Protein AF-A0A7C1ZL02-F1 (afdb_monomer_lite)

Sequence (136 aa):
VTLSSCQTGLGEFIKGEGIEGINRAFFYAGASSVLMSLWAVNDQASYQLMERFYFHLRSSDSIMGALRKAKLELIDSNTLSHPYYWAGFIVSGKADEIIFPHSINKWLFFGISFLFVAGIISAAMKNRRKKLKISF

Structure (mmCIF, N/CA/C/O backbone):
data_AF-A0A7C1ZL02-F1
#
_entry.id   AF-A0A7C1ZL02-F1
#
loop_
_atom_site.group_PDB
_atom_site.id
_atom_site.type_symbol
_atom_site.label_atom_id
_atom_site.label_alt_id
_atom_site.label_comp_id
_atom_site.label_asym_id
_atom_site.label_entity_id
_atom_site.label_seq_id
_atom_site.pdbx_PDB_ins_code
_atom_site.Cartn_x
_atom_site.Cartn_y
_atom_site.Cartn_z
_atom_site.occupancy
_atom_site.B_iso_or_equiv
_atom_site.auth_seq_id
_atom_site.auth_comp_id
_atom_site.auth_asym_id
_atom_site.auth_atom_id
_atom_site.pdbx_PDB_model_num
ATOM 1 N N . VAL A 1 1 ? -4.508 -9.526 -1.667 1.00 76.31 1 VAL A N 1
ATOM 2 C CA . VAL A 1 1 ? -3.358 -10.362 -2.104 1.00 76.31 1 VAL A CA 1
ATOM 3 C C . VAL A 1 1 ? -2.227 -9.444 -2.547 1.00 76.31 1 VAL A C 1
ATOM 5 O O . VAL A 1 1 ? -2.524 -8.414 -3.144 1.00 76.31 1 VAL A O 1
ATOM 8 N N . THR A 1 2 ? -0.969 -9.789 -2.260 1.00 67.88 2 THR A N 1
ATOM 9 C CA . THR A 1 2 ? 0.211 -9.024 -2.702 1.00 67.88 2 THR A CA 1
ATOM 10 C C . THR A 1 2 ? 1.061 -9.891 -3.618 1.00 67.88 2 THR A C 1
ATOM 12 O O . THR A 1 2 ? 1.443 -10.992 -3.228 1.00 67.88 2 THR A O 1
ATOM 15 N N . LEU A 1 3 ? 1.350 -9.402 -4.821 1.00 66.62 3 LEU A N 1
ATOM 16 C CA . LEU A 1 3 ? 2.211 -10.064 -5.795 1.00 66.62 3 LEU A CA 1
ATOM 17 C C . LEU A 1 3 ? 3.561 -9.351 -5.817 1.00 66.62 3 LEU A C 1
ATOM 19 O O . LEU A 1 3 ? 3.679 -8.238 -6.321 1.00 66.62 3 LEU A O 1
ATOM 23 N N . SER A 1 4 ? 4.573 -9.982 -5.226 1.00 55.50 4 SER A N 1
ATOM 24 C CA . SER A 1 4 ? 5.933 -9.440 -5.100 1.00 55.50 4 SER A CA 1
ATOM 25 C C . SER A 1 4 ? 6.906 -9.983 -6.153 1.00 55.50 4 SER A C 1
ATOM 27 O O . SER A 1 4 ? 8.114 -9.907 -5.959 1.00 55.50 4 SER A O 1
ATOM 29 N N . SER A 1 5 ? 6.405 -10.564 -7.246 1.00 51.09 5 SER A N 1
ATOM 30 C CA . SER A 1 5 ? 7.244 -11.060 -8.342 1.00 51.09 5 SER A CA 1
ATOM 31 C C . SER A 1 5 ? 7.361 -10.007 -9.448 1.00 51.09 5 SER A C 1
ATOM 33 O O . SER A 1 5 ? 6.398 -9.289 -9.748 1.00 51.09 5 SER A O 1
ATOM 35 N N . CYS A 1 6 ? 8.560 -9.895 -10.021 1.00 49.47 6 CYS A N 1
ATOM 36 C CA . CYS A 1 6 ? 8.865 -9.038 -11.160 1.00 49.47 6 CYS A CA 1
ATOM 37 C C . CYS A 1 6 ? 7.843 -9.267 -12.284 1.00 49.47 6 CYS A C 1
ATOM 39 O O . CYS A 1 6 ? 7.559 -10.406 -12.638 1.00 49.47 6 CYS A O 1
ATOM 41 N N . GLN A 1 7 ? 7.305 -8.182 -12.851 1.00 52.47 7 GLN A N 1
ATOM 42 C CA . GLN A 1 7 ? 6.407 -8.207 -14.018 1.00 52.47 7 GLN A CA 1
ATOM 43 C C . GLN A 1 7 ? 4.999 -8.797 -13.792 1.00 52.47 7 GLN A C 1
ATOM 45 O O . GLN A 1 7 ? 4.302 -9.096 -14.755 1.00 52.47 7 GLN A O 1
ATOM 50 N N . THR A 1 8 ? 4.510 -8.907 -12.554 1.00 52.91 8 THR A N 1
ATOM 51 C CA . THR A 1 8 ? 3.158 -9.457 -12.289 1.00 52.91 8 THR A CA 1
ATOM 52 C C . THR A 1 8 ? 1.987 -8.551 -12.696 1.00 52.91 8 THR A C 1
ATOM 54 O O . THR A 1 8 ? 0.853 -9.025 -12.756 1.00 52.91 8 THR A O 1
ATOM 57 N N . GLY A 1 9 ? 2.238 -7.270 -12.989 1.00 50.44 9 GLY A N 1
ATOM 58 C CA . GLY A 1 9 ? 1.270 -6.332 -13.570 1.00 50.44 9 GLY A CA 1
ATOM 59 C C . GLY A 1 9 ? 1.371 -6.159 -15.092 1.00 50.44 9 GLY A C 1
ATOM 60 O O . GLY A 1 9 ? 0.548 -5.448 -15.665 1.00 50.44 9 GLY A O 1
ATOM 61 N N . LEU A 1 10 ? 2.351 -6.791 -15.753 1.00 48.88 10 LEU A N 1
ATOM 62 C CA . LEU A 1 10 ? 2.471 -6.811 -17.215 1.00 48.88 10 LEU A CA 1
ATOM 63 C C . LEU A 1 10 ? 1.630 -7.966 -17.762 1.00 48.88 10 LEU A C 1
ATOM 65 O O . LEU A 1 10 ? 2.139 -9.043 -18.050 1.00 48.88 10 LEU A O 1
ATOM 69 N N . GLY A 1 11 ? 0.320 -7.752 -17.840 1.00 52.12 11 GLY A N 1
ATOM 70 C CA . GLY A 1 11 ? -0.538 -8.563 -18.701 1.00 52.12 11 GLY A CA 1
ATOM 71 C C . GLY A 1 11 ? -0.494 -8.056 -20.142 1.00 52.12 11 GLY A C 1
ATOM 72 O O . GLY A 1 11 ? -0.159 -6.890 -20.375 1.00 52.12 11 GLY A O 1
ATOM 73 N N . GLU A 1 12 ? -0.857 -8.895 -21.111 1.00 47.91 12 GLU A N 1
ATOM 74 C CA . GLU A 1 12 ? -1.100 -8.402 -22.469 1.00 47.91 12 GLU A CA 1
ATOM 75 C C . GLU A 1 12 ? -2.364 -7.536 -22.471 1.00 47.91 12 GLU A C 1
ATOM 77 O O . GLU A 1 12 ? -3.390 -7.881 -21.880 1.00 47.91 12 GLU A O 1
ATOM 82 N N . PHE A 1 13 ? -2.291 -6.364 -23.102 1.00 48.31 13 PHE A N 1
ATOM 83 C CA . PHE A 1 13 ? -3.468 -5.524 -23.280 1.00 48.31 13 PHE A CA 1
ATOM 84 C C . PHE A 1 13 ? -4.317 -6.099 -24.414 1.00 48.31 13 PHE A C 1
ATOM 86 O O . PHE A 1 13 ? -4.026 -5.879 -25.592 1.00 48.31 13 PHE A O 1
ATOM 93 N N . ILE A 1 14 ? -5.389 -6.804 -24.061 1.00 54.00 14 ILE A N 1
ATOM 94 C CA . ILE A 1 14 ? -6.366 -7.291 -25.029 1.00 54.00 14 ILE A CA 1
ATOM 95 C C . ILE A 1 14 ? -7.418 -6.209 -25.233 1.00 54.00 14 ILE A C 1
ATOM 97 O O . ILE A 1 14 ? -8.167 -5.821 -24.329 1.00 54.00 14 ILE A O 1
ATOM 101 N N . LYS A 1 15 ? -7.478 -5.698 -26.464 1.00 40.97 15 LYS A N 1
ATOM 102 C CA . LYS A 1 15 ? -8.433 -4.663 -26.857 1.00 40.97 15 LYS A CA 1
ATOM 103 C C . LYS A 1 15 ? -9.863 -5.184 -26.667 1.00 40.97 15 LYS A C 1
ATOM 105 O O . LYS A 1 15 ? -10.294 -6.076 -27.384 1.00 40.97 15 LYS A O 1
ATOM 110 N N . G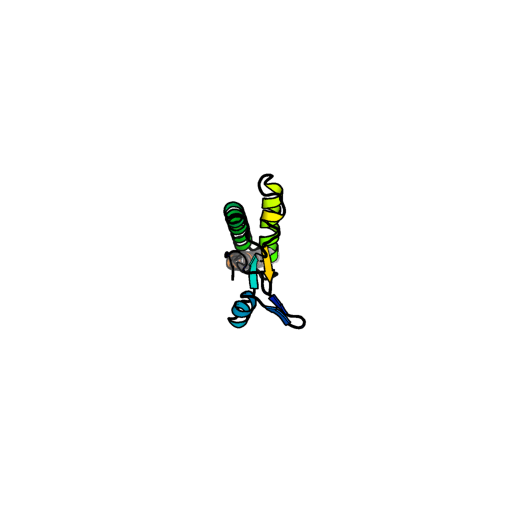LY A 1 16 ? -10.593 -4.592 -25.724 1.00 53.47 16 GLY A N 1
ATOM 111 C CA . GLY A 1 16 ? -11.963 -4.989 -25.372 1.00 53.47 16 GLY A CA 1
ATOM 112 C C . GLY A 1 16 ? -12.083 -5.800 -24.077 1.00 53.47 16 GLY A C 1
ATOM 113 O O . GLY A 1 16 ? -13.172 -5.841 -23.518 1.00 53.47 16 GLY A O 1
ATOM 114 N N . GLU A 1 17 ? -10.983 -6.353 -23.553 1.00 51.41 17 GLU A N 1
ATOM 115 C CA . GLU A 1 17 ? -10.965 -7.128 -22.298 1.00 51.41 17 GLU A CA 1
ATOM 116 C C . GLU A 1 17 ? -10.122 -6.492 -21.181 1.00 51.41 17 GLU A C 1
ATOM 118 O O . GLU A 1 17 ? -10.353 -6.758 -20.001 1.00 51.41 17 GLU A O 1
ATOM 123 N N . GLY A 1 18 ? -9.186 -5.605 -21.529 1.00 56.47 18 GLY A N 1
ATOM 124 C CA . GLY A 1 18 ? -8.284 -4.957 -20.578 1.00 56.47 18 GLY A CA 1
ATOM 125 C C . GLY A 1 18 ? -6.954 -5.698 -20.442 1.00 56.47 18 GLY A C 1
ATOM 126 O O . GLY A 1 18 ? -6.513 -6.377 -21.363 1.00 56.47 18 GLY A O 1
ATOM 127 N N . ILE A 1 19 ? -6.274 -5.510 -19.310 1.00 58.47 19 ILE A N 1
ATOM 128 C CA . ILE A 1 19 ? -4.981 -6.151 -19.037 1.00 58.47 19 ILE A CA 1
ATOM 129 C C . ILE A 1 19 ? -5.246 -7.606 -18.636 1.00 58.47 19 ILE A C 1
ATOM 131 O O . ILE A 1 19 ? -5.768 -7.864 -17.547 1.00 58.47 19 ILE A O 1
ATOM 135 N N . GLU A 1 20 ? -4.886 -8.548 -19.504 1.00 55.75 20 GLU A N 1
ATOM 136 C CA . GLU A 1 20 ? -4.957 -9.977 -19.226 1.00 55.75 20 GLU A CA 1
ATOM 137 C C . GLU A 1 20 ? -3.678 -10.409 -18.501 1.00 55.75 20 GLU A C 1
ATOM 139 O O . GLU A 1 20 ? -2.636 -10.660 -19.100 1.00 55.75 20 GLU A O 1
ATOM 144 N N . GLY A 1 21 ? -3.735 -10.403 -17.170 1.00 64.25 21 GLY A N 1
ATOM 145 C CA . GLY A 1 21 ? -2.615 -10.765 -16.308 1.00 64.25 21 GLY A CA 1
ATOM 146 C C . GLY A 1 21 ? -3.026 -11.706 -15.180 1.00 64.25 21 GLY A C 1
ATOM 147 O O . GLY A 1 21 ? -4.206 -11.995 -14.953 1.00 64.25 21 GLY A O 1
ATOM 148 N N . ILE A 1 22 ? -2.032 -12.161 -14.415 1.00 65.31 22 ILE A N 1
ATOM 149 C CA . ILE A 1 22 ? -2.229 -13.062 -13.269 1.00 65.31 22 ILE A CA 1
ATOM 150 C C . ILE A 1 22 ? -3.189 -12.476 -12.216 1.00 65.31 22 ILE A C 1
ATOM 152 O O . ILE A 1 22 ? -3.856 -13.212 -11.491 1.00 65.31 22 ILE A O 1
ATOM 156 N N . ASN A 1 23 ? -3.325 -11.147 -12.166 1.00 71.00 23 ASN A N 1
ATOM 157 C CA . ASN A 1 23 ? -4.296 -10.433 -11.341 1.00 71.00 23 ASN A CA 1
ATOM 158 C C . ASN A 1 23 ? -5.738 -10.927 -11.559 1.00 71.00 23 ASN A C 1
ATOM 160 O O . ASN A 1 23 ? -6.478 -11.055 -10.583 1.00 71.00 23 ASN A O 1
ATOM 164 N N . ARG A 1 24 ? -6.130 -11.274 -12.795 1.00 74.31 24 ARG A N 1
ATOM 165 C CA . ARG A 1 24 ? -7.477 -11.784 -13.106 1.00 74.31 24 ARG A CA 1
ATOM 166 C C . ARG A 1 24 ? -7.740 -13.134 -12.433 1.00 74.31 24 ARG A C 1
ATOM 168 O O . ARG A 1 24 ? -8.823 -13.329 -11.891 1.00 74.31 24 ARG A O 1
ATOM 175 N N . ALA A 1 25 ? -6.744 -14.023 -12.379 1.00 79.56 25 ALA A N 1
ATOM 176 C CA . ALA A 1 25 ? -6.856 -15.310 -11.686 1.00 79.56 25 ALA A CA 1
ATOM 177 C C . ALA A 1 25 ? -7.102 -15.134 -10.177 1.00 79.56 25 ALA A C 1
ATOM 179 O O . ALA A 1 25 ? -7.926 -15.839 -9.600 1.00 79.56 25 ALA A O 1
ATOM 180 N N . PHE A 1 26 ? -6.460 -14.148 -9.542 1.00 82.44 26 PHE A N 1
ATOM 181 C CA . PHE A 1 26 ? -6.707 -13.844 -8.129 1.00 82.44 26 PHE A CA 1
ATOM 182 C C . PHE A 1 26 ? -8.099 -13.260 -7.886 1.00 82.44 26 PHE A C 1
ATOM 184 O O . PHE A 1 26 ? -8.729 -13.606 -6.887 1.00 82.44 26 PHE A O 1
ATOM 191 N N . PHE A 1 27 ? -8.608 -12.425 -8.796 1.00 83.88 27 PHE A N 1
ATOM 192 C CA . PHE A 1 27 ? -9.993 -11.958 -8.720 1.00 83.88 27 PHE A CA 1
ATOM 193 C C . PHE A 1 27 ? -10.993 -13.106 -8.913 1.00 83.88 27 PHE A C 1
ATOM 195 O O . PHE A 1 27 ? -11.942 -13.204 -8.139 1.00 83.88 27 PHE A O 1
ATOM 202 N N . TYR A 1 28 ? -10.753 -14.023 -9.860 1.00 84.12 28 TYR A N 1
ATOM 203 C CA . TYR A 1 28 ? -11.559 -15.244 -10.013 1.00 84.12 28 TYR A CA 1
ATOM 204 C C . TYR A 1 28 ? -11.519 -16.136 -8.766 1.00 84.12 28 TYR A C 1
ATOM 206 O O . TYR A 1 28 ? -12.534 -16.724 -8.404 1.00 84.12 28 TYR A O 1
ATOM 214 N N . ALA A 1 29 ? -10.381 -16.194 -8.071 1.00 85.25 29 ALA A N 1
ATOM 215 C CA . ALA A 1 29 ? -10.236 -16.897 -6.798 1.00 85.25 29 ALA A CA 1
ATOM 216 C C . ALA A 1 29 ? -10.871 -16.158 -5.598 1.00 85.25 29 ALA A C 1
ATOM 218 O O . ALA A 1 29 ? -10.793 -16.646 -4.471 1.00 85.25 29 ALA A O 1
ATOM 219 N N . GLY A 1 30 ? -11.494 -14.993 -5.811 1.00 84.31 30 GLY A N 1
ATOM 220 C CA . GLY A 1 30 ? -12.233 -14.249 -4.788 1.00 84.31 30 GLY A CA 1
ATOM 221 C C . GLY A 1 30 ? -11.440 -13.165 -4.051 1.00 84.31 30 GLY A C 1
ATOM 222 O O . GLY A 1 30 ? -11.915 -12.656 -3.035 1.00 84.31 30 GLY A O 1
ATOM 223 N N . ALA A 1 31 ? -10.250 -12.776 -4.520 1.00 86.75 31 ALA A N 1
ATOM 224 C CA . ALA A 1 31 ? -9.529 -11.646 -3.931 1.00 86.75 31 ALA A CA 1
ATOM 225 C C . ALA A 1 31 ? -10.322 -10.335 -4.108 1.00 86.75 31 ALA A C 1
ATOM 227 O O . ALA A 1 31 ? -10.711 -9.996 -5.221 1.00 86.75 31 ALA A O 1
ATOM 228 N N . SER A 1 32 ? -10.522 -9.559 -3.034 1.00 86.56 32 SER A N 1
ATOM 229 C CA . SER A 1 32 ? -11.181 -8.241 -3.120 1.00 86.56 32 SER A CA 1
ATOM 230 C C . SER A 1 32 ? -10.276 -7.158 -3.714 1.00 86.56 32 SER A C 1
ATOM 232 O O . SER A 1 32 ? -10.756 -6.254 -4.402 1.00 86.56 32 SER A O 1
ATOM 234 N N . SER A 1 33 ? -8.970 -7.278 -3.456 1.00 88.94 33 SER A N 1
ATOM 235 C CA . SER A 1 33 ? -7.930 -6.338 -3.868 1.00 88.94 33 SER A CA 1
ATOM 236 C C . SER A 1 33 ? -6.597 -7.047 -4.120 1.00 88.94 33 SER A C 1
ATOM 238 O O . SER A 1 33 ? -6.193 -7.950 -3.370 1.00 88.94 33 SER A O 1
ATOM 240 N N . VAL A 1 34 ? -5.883 -6.603 -5.155 1.00 88.19 34 VAL A N 1
ATOM 241 C CA . VAL A 1 34 ? -4.575 -7.129 -5.569 1.00 88.19 34 VAL A CA 1
ATOM 242 C C . VAL A 1 34 ? -3.576 -5.977 -5.709 1.00 88.19 34 VAL A C 1
ATOM 244 O O . VAL A 1 34 ? -3.792 -5.067 -6.508 1.00 88.19 34 VAL A O 1
ATOM 247 N N . LEU A 1 35 ? -2.486 -6.028 -4.938 1.00 88.56 35 LEU A N 1
ATOM 248 C CA . LEU A 1 35 ? -1.309 -5.160 -5.075 1.00 88.56 35 LEU A CA 1
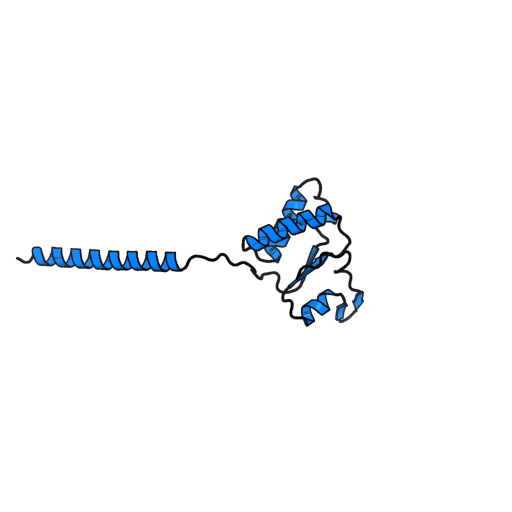ATOM 249 C C . LEU A 1 35 ? -0.284 -5.855 -5.983 1.00 88.56 35 LEU A C 1
ATOM 251 O O . LEU A 1 35 ? 0.049 -7.016 -5.739 1.00 88.56 35 LEU A O 1
ATOM 255 N N . MET A 1 36 ? 0.211 -5.163 -7.007 1.00 86.00 36 MET A N 1
ATOM 256 C CA . MET A 1 36 ? 1.122 -5.709 -8.028 1.00 86.00 36 MET A CA 1
ATOM 257 C C . MET A 1 36 ? 2.145 -4.665 -8.496 1.00 86.00 36 MET A C 1
ATOM 259 O O . MET A 1 36 ? 1.954 -3.471 -8.254 1.00 86.00 36 MET A O 1
ATOM 263 N N . SER A 1 37 ? 3.205 -5.099 -9.188 1.00 84.25 37 SER A N 1
ATOM 264 C CA . SER A 1 37 ? 4.207 -4.221 -9.809 1.00 84.25 37 SER A CA 1
ATOM 265 C C . SER A 1 37 ? 4.138 -4.239 -11.345 1.00 84.25 37 SER A C 1
ATOM 267 O O . SER A 1 37 ? 4.029 -5.291 -11.974 1.00 84.25 37 SER A O 1
ATOM 269 N N . LEU A 1 38 ? 4.214 -3.058 -11.960 1.00 81.25 38 LEU A N 1
ATOM 270 C CA . LEU A 1 38 ? 4.198 -2.841 -13.411 1.00 81.25 38 LEU A CA 1
ATOM 271 C C . LEU A 1 38 ? 5.548 -3.136 -14.083 1.00 81.25 38 LEU A C 1
ATOM 273 O O . LEU A 1 38 ? 5.598 -3.373 -15.282 1.00 81.25 38 LEU A O 1
ATOM 277 N N . TRP A 1 39 ? 6.649 -3.110 -13.336 1.00 79.88 39 TRP A N 1
ATOM 278 C CA . TRP A 1 39 ? 7.990 -3.436 -13.825 1.00 79.88 39 TRP A CA 1
ATOM 279 C C . TRP A 1 39 ? 8.816 -4.096 -12.721 1.00 79.88 39 TRP A C 1
ATOM 281 O O . TRP A 1 39 ? 8.394 -4.155 -11.563 1.00 79.88 39 TRP A O 1
ATOM 291 N N . ALA A 1 40 ? 9.992 -4.613 -13.080 1.00 75.62 40 ALA A N 1
ATOM 292 C CA . ALA A 1 40 ? 10.964 -5.095 -12.108 1.00 75.62 40 ALA A CA 1
ATOM 293 C C . ALA A 1 40 ? 11.534 -3.901 -11.331 1.00 75.62 40 ALA A C 1
ATOM 295 O O . ALA A 1 40 ? 12.181 -3.028 -11.903 1.00 75.62 40 ALA A O 1
ATOM 296 N N . VAL A 1 41 ? 11.256 -3.845 -10.033 1.00 80.56 41 VAL A N 1
ATOM 297 C CA . VAL A 1 41 ? 11.775 -2.816 -9.128 1.00 80.56 41 VAL A CA 1
ATOM 298 C C . VAL A 1 41 ? 12.953 -3.414 -8.367 1.00 80.56 41 VAL A C 1
ATOM 300 O O . VAL A 1 41 ? 12.948 -4.599 -8.057 1.00 80.56 41 VAL A O 1
ATOM 303 N N . ASN A 1 42 ? 13.961 -2.599 -8.055 1.00 86.75 42 ASN A N 1
ATOM 304 C CA . ASN A 1 42 ? 15.088 -3.015 -7.221 1.00 86.75 42 ASN A CA 1
ATOM 305 C C . ASN A 1 42 ? 14.617 -3.664 -5.896 1.00 86.75 42 ASN A C 1
ATOM 307 O O . ASN A 1 42 ? 13.691 -3.163 -5.255 1.00 86.75 42 ASN A O 1
ATOM 311 N N . ASP A 1 43 ? 15.272 -4.746 -5.473 1.00 84.56 43 ASP A N 1
ATOM 312 C CA . ASP A 1 43 ? 14.860 -5.540 -4.305 1.00 84.56 43 ASP A CA 1
ATOM 313 C C . ASP A 1 43 ? 14.842 -4.732 -3.000 1.00 84.56 43 ASP A C 1
ATOM 315 O O . ASP A 1 43 ? 13.885 -4.824 -2.233 1.00 84.56 43 ASP A O 1
ATOM 319 N N . GLN A 1 44 ? 15.851 -3.880 -2.775 1.00 88.31 44 GLN A N 1
ATOM 320 C CA . GLN A 1 44 ? 15.932 -3.014 -1.591 1.00 88.31 44 GLN A CA 1
ATOM 321 C C . GLN A 1 44 ? 14.751 -2.038 -1.553 1.00 88.31 44 GLN A C 1
ATOM 323 O O . GLN A 1 44 ? 14.114 -1.858 -0.514 1.00 88.31 44 GLN A O 1
ATOM 328 N N . ALA A 1 45 ? 14.434 -1.420 -2.693 1.00 90.38 45 ALA A N 1
ATOM 329 C CA . ALA A 1 45 ? 13.304 -0.504 -2.803 1.00 90.38 45 ALA A CA 1
ATOM 330 C C . ALA A 1 45 ? 11.964 -1.218 -2.589 1.00 90.38 45 ALA A C 1
ATOM 332 O O . ALA A 1 45 ? 11.104 -0.718 -1.865 1.00 90.38 45 ALA A O 1
ATOM 333 N N . SER A 1 46 ? 11.812 -2.409 -3.170 1.00 90.06 46 SER A N 1
ATOM 334 C CA . SER A 1 46 ? 10.620 -3.245 -3.015 1.00 90.06 46 SER A CA 1
ATOM 335 C C . SER A 1 46 ? 10.410 -3.661 -1.560 1.00 90.06 46 SER A C 1
ATOM 337 O O . SER A 1 46 ? 9.303 -3.519 -1.041 1.00 90.06 46 SER A O 1
ATOM 339 N N . TYR A 1 47 ? 11.471 -4.115 -0.884 1.00 91.31 47 TYR A N 1
ATOM 340 C CA . TYR A 1 47 ? 11.449 -4.450 0.540 1.00 91.31 47 TYR A CA 1
ATOM 341 C C . TYR A 1 47 ? 10.987 -3.253 1.373 1.00 91.31 47 TYR A C 1
ATOM 343 O O . TYR A 1 47 ? 10.017 -3.353 2.123 1.00 91.31 47 TYR A O 1
ATOM 351 N N . GLN A 1 48 ? 11.627 -2.100 1.179 1.00 93.56 48 GLN A N 1
ATOM 352 C CA . GLN A 1 48 ? 11.331 -0.891 1.937 1.00 93.56 48 GLN A CA 1
ATOM 353 C C . GLN A 1 48 ? 9.912 -0.359 1.703 1.00 93.56 48 GLN A C 1
ATOM 355 O O . GLN A 1 48 ? 9.261 0.103 2.640 1.00 93.56 48 GLN A O 1
ATOM 360 N N . LEU A 1 49 ? 9.411 -0.411 0.466 1.00 94.81 49 LEU A N 1
ATOM 361 C CA . LEU A 1 49 ? 8.033 -0.028 0.175 1.00 94.81 49 LEU A CA 1
ATOM 362 C C . LEU A 1 49 ? 7.048 -0.979 0.864 1.00 94.81 49 LEU A C 1
ATOM 364 O O . LEU A 1 49 ? 6.081 -0.517 1.464 1.00 94.81 49 LEU A O 1
ATOM 368 N N . MET A 1 50 ? 7.279 -2.293 0.785 1.00 94.50 50 MET A N 1
ATOM 369 C CA . MET A 1 50 ? 6.383 -3.296 1.368 1.00 94.50 50 MET A CA 1
ATOM 370 C C . MET A 1 50 ? 6.368 -3.238 2.894 1.00 94.50 50 MET A C 1
ATOM 372 O O . MET A 1 50 ? 5.297 -3.327 3.490 1.00 94.50 50 MET A O 1
ATOM 376 N N . GLU A 1 51 ? 7.524 -3.038 3.528 1.00 95.19 51 GLU A N 1
ATOM 377 C CA . GLU A 1 51 ? 7.642 -2.848 4.976 1.00 95.19 51 GLU A CA 1
ATOM 378 C C . GLU A 1 51 ? 6.772 -1.673 5.448 1.00 95.19 51 GLU A C 1
ATOM 380 O O . GLU A 1 51 ? 5.900 -1.844 6.304 1.00 95.19 51 GLU A O 1
ATOM 385 N N . ARG A 1 52 ? 6.924 -0.505 4.811 1.00 96.00 52 ARG A N 1
ATOM 386 C CA . ARG A 1 52 ? 6.129 0.700 5.102 1.00 96.00 52 ARG A CA 1
ATOM 387 C C . ARG A 1 52 ? 4.651 0.516 4.780 1.00 96.00 52 ARG A C 1
ATOM 389 O O . ARG A 1 52 ? 3.788 0.917 5.556 1.00 96.00 52 ARG A O 1
ATOM 396 N N . PHE A 1 53 ? 4.337 -0.123 3.656 1.00 95.88 53 PHE A N 1
ATOM 397 C CA . PHE A 1 53 ? 2.962 -0.418 3.263 1.00 95.88 53 PHE A CA 1
ATOM 398 C C . PHE A 1 53 ? 2.251 -1.262 4.326 1.00 95.88 53 PHE A C 1
ATOM 400 O O . PHE A 1 53 ? 1.169 -0.889 4.777 1.00 95.88 53 PHE A O 1
ATOM 407 N N . TYR A 1 54 ? 2.862 -2.360 4.779 1.00 94.62 54 TYR A N 1
ATOM 408 C CA . TYR A 1 54 ? 2.272 -3.201 5.822 1.00 94.62 54 TYR A CA 1
ATOM 409 C C . TYR A 1 54 ? 2.212 -2.502 7.181 1.00 94.62 54 TYR A C 1
ATOM 411 O O . TYR A 1 54 ? 1.265 -2.740 7.934 1.00 94.62 54 TYR A O 1
ATOM 419 N N . PHE A 1 55 ? 3.174 -1.632 7.492 1.00 95.75 55 PHE A N 1
ATOM 420 C CA . PHE A 1 55 ? 3.138 -0.802 8.694 1.00 95.75 55 PHE A CA 1
ATOM 421 C C . PHE A 1 55 ? 1.898 0.110 8.723 1.00 95.75 55 PHE A C 1
ATOM 423 O O . PHE A 1 55 ? 1.129 0.083 9.690 1.00 95.75 55 PHE A O 1
ATOM 430 N N . HIS A 1 56 ? 1.642 0.850 7.641 1.00 95.25 56 HIS A N 1
ATOM 431 C CA . HIS A 1 56 ? 0.468 1.727 7.532 1.00 95.25 56 HIS A CA 1
ATOM 432 C C . HIS A 1 56 ? -0.841 0.944 7.466 1.00 95.25 56 HIS A C 1
ATOM 434 O O . HIS A 1 56 ? -1.821 1.305 8.114 1.00 95.25 56 HIS A O 1
ATOM 440 N N . LEU A 1 57 ? -0.842 -0.193 6.770 1.00 92.94 57 LEU A N 1
ATOM 441 C CA . LEU A 1 57 ? -2.010 -1.065 6.689 1.00 92.94 57 LEU A CA 1
ATOM 442 C C . LEU A 1 57 ? -2.432 -1.576 8.076 1.00 92.94 57 LEU A C 1
ATOM 444 O O . LEU A 1 57 ? -3.619 -1.601 8.392 1.00 92.94 57 LEU A O 1
ATOM 448 N N . ARG A 1 58 ? -1.466 -1.947 8.930 1.00 92.06 58 ARG A N 1
ATOM 449 C CA . ARG A 1 58 ? -1.723 -2.334 10.330 1.00 92.06 58 ARG A CA 1
ATOM 450 C C . ARG A 1 58 ? -2.154 -1.162 11.208 1.00 92.06 58 ARG A C 1
ATOM 452 O O . ARG A 1 58 ? -2.836 -1.385 12.201 1.00 92.06 58 ARG A O 1
ATOM 459 N N . SER A 1 59 ? -1.806 0.061 10.825 1.00 90.62 59 SER A N 1
ATOM 460 C CA . SER A 1 59 ? -2.200 1.302 11.505 1.00 90.62 59 SER A CA 1
ATOM 461 C C . SER A 1 59 ? -3.613 1.776 11.131 1.00 90.62 59 SER A C 1
ATOM 463 O O . SER A 1 59 ? -3.947 2.942 11.321 1.00 90.62 59 SER A O 1
ATOM 465 N N . SER A 1 60 ? -4.454 0.869 10.622 1.00 88.19 60 SER A N 1
ATOM 466 C CA . SER A 1 60 ? -5.849 1.114 10.233 1.00 88.19 60 SER A CA 1
ATOM 467 C C . SER A 1 60 ? -6.057 2.052 9.043 1.00 88.19 60 SER A C 1
ATOM 469 O O . SER A 1 60 ? -7.172 2.535 8.841 1.00 88.19 60 SER A O 1
ATOM 471 N N . ASP A 1 61 ? -5.035 2.274 8.217 1.00 91.31 61 ASP A N 1
ATOM 472 C CA . ASP A 1 61 ? -5.241 2.931 6.930 1.00 91.31 61 ASP A CA 1
ATOM 473 C C . ASP A 1 61 ? -5.951 1.999 5.934 1.00 91.31 61 ASP A C 1
ATOM 475 O O . ASP A 1 61 ? -5.847 0.769 6.003 1.00 91.31 61 ASP A O 1
ATOM 479 N N . SER A 1 62 ? -6.649 2.591 4.960 1.00 94.12 62 SER A N 1
ATOM 480 C CA . SER A 1 62 ? -7.123 1.844 3.792 1.00 94.12 62 SER A CA 1
ATOM 481 C C . SER A 1 62 ? -5.945 1.339 2.957 1.00 94.12 62 SER A C 1
ATOM 483 O O . SER A 1 62 ? -4.846 1.896 3.018 1.00 94.12 62 SER A O 1
ATOM 485 N N . ILE A 1 63 ? -6.161 0.321 2.121 1.00 93.69 63 ILE A N 1
ATOM 486 C CA . ILE A 1 63 ? -5.119 -0.209 1.221 1.00 93.69 63 ILE A CA 1
ATOM 487 C C . ILE A 1 63 ? -4.504 0.917 0.366 1.00 93.69 63 ILE A C 1
ATOM 489 O O . ILE A 1 63 ? -3.280 1.023 0.254 1.00 93.69 63 ILE A O 1
ATOM 493 N N . MET A 1 64 ? -5.336 1.793 -0.205 1.00 94.62 64 MET A N 1
ATOM 494 C CA . MET A 1 64 ? -4.885 2.953 -0.975 1.00 94.62 64 MET A CA 1
ATOM 495 C C . MET A 1 64 ? -4.101 3.943 -0.106 1.00 94.62 64 MET A C 1
ATOM 497 O O . MET A 1 64 ? -3.046 4.425 -0.526 1.00 94.62 64 MET A O 1
ATOM 501 N N . GLY A 1 65 ? -4.601 4.246 1.097 1.00 95.88 65 GLY A N 1
ATOM 502 C CA . GLY A 1 65 ? -3.958 5.166 2.034 1.0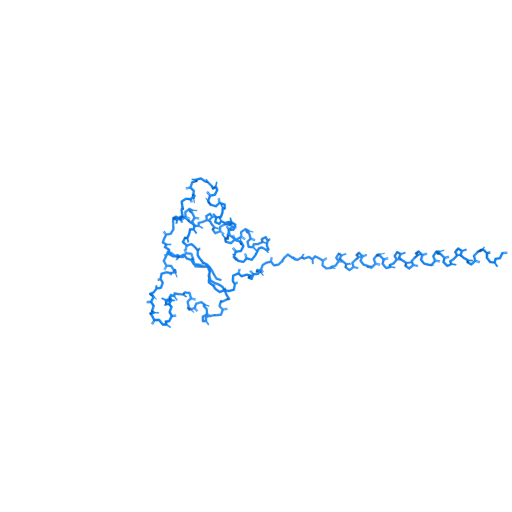0 95.88 65 GLY A CA 1
ATOM 503 C C . GLY A 1 65 ? -2.572 4.680 2.453 1.00 95.88 65 GLY A C 1
ATOM 504 O O . GLY A 1 65 ? -1.601 5.432 2.364 1.00 95.88 65 GLY A O 1
ATOM 505 N N . ALA A 1 66 ? -2.467 3.400 2.805 1.00 96.62 66 ALA A N 1
ATOM 506 C CA . ALA A 1 66 ? -1.221 2.756 3.189 1.00 96.62 66 ALA A CA 1
ATOM 507 C C . ALA A 1 66 ? -0.190 2.771 2.053 1.00 96.62 66 ALA A C 1
ATOM 509 O O . ALA A 1 66 ? 0.966 3.141 2.268 1.00 96.62 66 ALA A O 1
ATOM 510 N N . LEU A 1 67 ? -0.602 2.438 0.822 1.00 95.94 67 LEU A N 1
ATOM 511 C CA . LEU A 1 67 ? 0.302 2.472 -0.331 1.00 95.94 67 LEU A CA 1
ATOM 512 C C . LEU A 1 67 ? 0.757 3.899 -0.641 1.00 95.94 67 LEU A C 1
ATOM 514 O O . LEU A 1 67 ? 1.931 4.121 -0.932 1.00 95.94 67 LEU A O 1
ATOM 518 N N . ARG A 1 68 ? -0.152 4.876 -0.569 1.00 96.69 68 ARG A N 1
ATOM 519 C CA . ARG A 1 68 ? 0.183 6.285 -0.791 1.00 96.69 68 ARG A CA 1
ATOM 520 C C . ARG A 1 68 ? 1.230 6.767 0.211 1.00 96.69 68 ARG A C 1
ATOM 522 O O . ARG A 1 68 ? 2.211 7.368 -0.214 1.00 96.69 68 ARG A O 1
ATOM 529 N N . LYS A 1 69 ? 1.043 6.499 1.507 1.00 97.50 69 LYS A N 1
ATOM 530 C CA . LYS A 1 69 ? 2.003 6.890 2.550 1.00 97.50 69 LYS A CA 1
ATOM 531 C C . LYS A 1 69 ? 3.365 6.234 2.336 1.00 97.50 69 LYS A C 1
ATOM 533 O O . LYS A 1 69 ? 4.367 6.937 2.312 1.00 97.50 69 LYS A O 1
ATOM 538 N N . ALA A 1 70 ? 3.393 4.931 2.052 1.00 96.88 70 ALA A N 1
ATOM 539 C CA . ALA A 1 70 ? 4.636 4.223 1.753 1.00 96.88 70 ALA A CA 1
ATOM 540 C C . ALA A 1 70 ? 5.391 4.838 0.559 1.00 96.88 70 ALA A C 1
ATOM 542 O O . ALA A 1 70 ? 6.602 5.028 0.627 1.00 96.88 70 ALA A O 1
ATOM 543 N N . LYS A 1 71 ? 4.685 5.198 -0.523 1.00 96.12 71 LYS A N 1
ATOM 544 C CA . LYS A 1 71 ? 5.293 5.870 -1.685 1.00 96.12 71 LYS A CA 1
ATOM 545 C C . LYS A 1 71 ? 5.857 7.245 -1.331 1.00 96.12 71 LYS A C 1
ATOM 547 O O . LYS A 1 71 ? 6.962 7.556 -1.757 1.00 96.12 71 LYS A O 1
ATOM 552 N N . LEU A 1 72 ? 5.118 8.046 -0.562 1.00 97.06 72 LEU A N 1
ATOM 553 C CA . LEU A 1 72 ? 5.568 9.372 -0.124 1.00 97.06 72 LEU A CA 1
ATOM 554 C C . LEU A 1 72 ? 6.836 9.281 0.734 1.00 97.06 72 LEU A C 1
ATOM 556 O O . LEU A 1 72 ? 7.784 10.013 0.493 1.00 97.06 72 LEU A O 1
ATOM 560 N N . GLU A 1 73 ? 6.917 8.309 1.641 1.00 96.38 73 GLU A N 1
ATOM 561 C CA . GLU A 1 73 ? 8.128 8.093 2.442 1.00 96.38 73 GLU A CA 1
ATOM 562 C C . GLU A 1 73 ? 9.347 7.687 1.602 1.00 96.38 73 GLU A C 1
ATOM 564 O O . GLU A 1 73 ? 10.471 8.082 1.909 1.00 96.38 73 GLU A O 1
ATOM 569 N N . LEU A 1 74 ? 9.153 6.913 0.527 1.00 94.75 74 LEU A N 1
ATOM 570 C CA . LEU A 1 74 ? 10.237 6.619 -0.417 1.00 94.75 74 LEU A CA 1
ATOM 571 C C . LEU A 1 74 ? 10.654 7.871 -1.196 1.00 94.75 74 LEU A C 1
ATOM 573 O O . LEU A 1 74 ? 11.853 8.094 -1.369 1.00 94.75 74 LEU A O 1
ATOM 577 N N . ILE A 1 75 ? 9.689 8.697 -1.615 1.00 95.50 75 ILE A N 1
ATOM 578 C CA . ILE A 1 75 ? 9.943 9.990 -2.266 1.00 95.50 75 ILE A CA 1
ATOM 579 C C . ILE A 1 75 ? 10.813 10.882 -1.368 1.00 95.50 75 ILE A C 1
ATOM 581 O O . ILE A 1 75 ? 11.801 11.441 -1.845 1.00 95.50 75 ILE A O 1
ATOM 585 N N . ASP A 1 76 ? 10.521 10.921 -0.069 1.00 95.19 76 ASP A N 1
ATOM 586 C CA . ASP A 1 76 ? 11.220 11.762 0.910 1.00 95.19 76 ASP A CA 1
ATOM 587 C C . ASP A 1 76 ? 12.584 11.195 1.360 1.00 95.19 76 ASP A C 1
ATOM 589 O O . ASP A 1 76 ? 13.390 11.898 1.968 1.00 95.19 76 ASP A O 1
ATOM 593 N N . SER A 1 77 ? 12.895 9.933 1.043 1.00 89.88 77 SER A N 1
ATOM 594 C CA . SER A 1 77 ? 14.114 9.244 1.508 1.00 89.88 77 SER A CA 1
ATOM 595 C C . SER A 1 77 ? 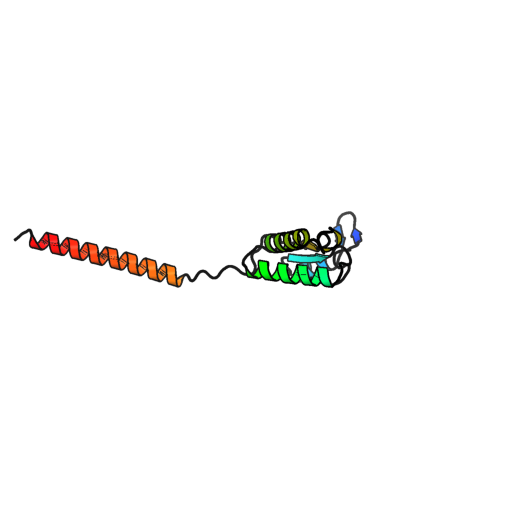15.425 9.695 0.841 1.00 89.88 77 SER A C 1
ATOM 597 O O . SER A 1 77 ? 16.493 9.207 1.218 1.00 89.88 77 SER A O 1
ATOM 599 N N . ASN A 1 78 ? 15.368 10.598 -0.148 1.00 86.50 78 ASN A N 1
ATOM 600 C CA . ASN A 1 78 ? 16.454 11.058 -1.037 1.00 86.50 78 ASN A CA 1
ATOM 601 C C . ASN A 1 78 ? 17.153 9.972 -1.882 1.00 86.50 78 ASN A C 1
ATOM 603 O O . ASN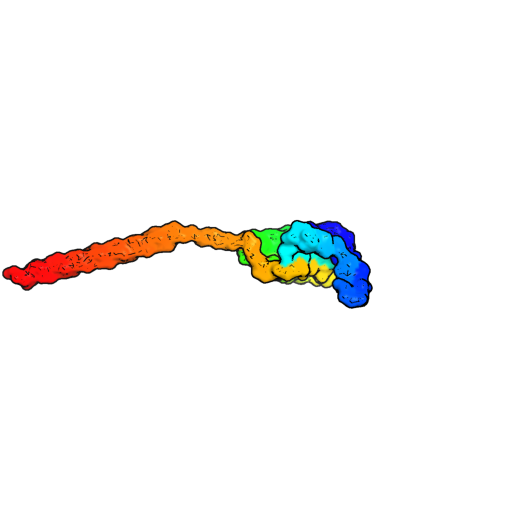 A 1 78 ? 17.510 10.237 -3.026 1.00 86.50 78 ASN A O 1
ATOM 607 N N . THR A 1 79 ? 17.338 8.757 -1.365 1.00 89.38 79 THR A N 1
ATOM 608 C CA . THR A 1 79 ? 18.014 7.639 -2.044 1.00 89.38 79 THR A CA 1
ATOM 609 C C . THR A 1 79 ? 17.077 6.851 -2.956 1.00 89.38 79 THR A C 1
ATOM 611 O O . THR A 1 79 ? 17.506 6.366 -4.001 1.00 89.38 79 THR A O 1
ATOM 614 N N . LEU A 1 80 ? 15.793 6.761 -2.598 1.00 91.88 80 LEU A N 1
ATOM 615 C CA . LEU A 1 80 ? 14.758 6.048 -3.356 1.00 91.88 80 LEU A CA 1
ATOM 616 C C . LEU A 1 80 ? 13.685 6.987 -3.925 1.00 91.88 80 LEU A C 1
ATOM 618 O O . LEU A 1 80 ? 12.576 6.555 -4.242 1.00 91.88 80 LEU A O 1
ATOM 622 N N . SER A 1 81 ? 14.018 8.268 -4.086 1.00 93.88 81 SER A N 1
ATOM 623 C CA . SER A 1 81 ? 13.078 9.296 -4.543 1.00 93.88 81 SER A CA 1
ATOM 624 C C . SER A 1 81 ? 12.665 9.130 -6.007 1.00 93.88 81 SER A C 1
ATOM 626 O O . SER A 1 81 ? 11.551 9.491 -6.400 1.00 93.88 81 SER A O 1
ATOM 628 N N . HIS A 1 82 ? 13.547 8.540 -6.821 1.00 94.31 82 HIS A N 1
ATOM 629 C CA . HIS A 1 82 ? 13.312 8.364 -8.247 1.00 94.31 82 HIS A CA 1
ATOM 630 C C . HIS A 1 82 ? 12.065 7.488 -8.508 1.00 94.31 82 HIS A C 1
ATOM 632 O O . HIS A 1 82 ? 11.964 6.396 -7.940 1.00 94.31 82 HIS A O 1
ATOM 638 N N . PRO A 1 83 ? 11.144 7.893 -9.411 1.00 92.94 83 PRO A N 1
ATOM 639 C CA . PRO A 1 83 ? 9.888 7.181 -9.683 1.00 92.94 83 PRO A CA 1
ATOM 640 C C . PRO A 1 83 ? 10.032 5.694 -10.002 1.00 92.94 83 PRO A C 1
ATOM 642 O O . PRO A 1 83 ? 9.143 4.906 -9.687 1.00 92.94 83 PRO A O 1
ATOM 645 N N . TYR A 1 84 ? 11.171 5.296 -10.568 1.00 91.06 84 TYR A N 1
ATOM 646 C CA . TYR A 1 84 ? 11.521 3.894 -10.805 1.00 91.06 84 TYR A CA 1
ATOM 647 C C . TYR A 1 84 ? 11.298 2.988 -9.579 1.00 91.06 84 TYR A C 1
ATOM 649 O O . TYR A 1 84 ? 10.871 1.846 -9.740 1.00 91.06 84 TYR A O 1
ATOM 657 N N . TYR A 1 85 ? 11.538 3.494 -8.365 1.00 91.44 85 TYR A N 1
ATOM 658 C CA . TYR A 1 85 ? 11.500 2.706 -7.132 1.00 91.44 85 TYR A CA 1
ATOM 659 C C . TYR A 1 85 ? 10.103 2.507 -6.533 1.00 91.44 85 TYR A C 1
ATOM 661 O O . TYR A 1 85 ? 9.893 1.557 -5.787 1.00 91.44 85 TYR A O 1
ATOM 669 N N . TRP A 1 86 ? 9.139 3.377 -6.840 1.00 93.25 86 TRP A N 1
ATOM 670 C CA . TRP A 1 86 ? 7.840 3.385 -6.153 1.00 93.25 86 TRP A CA 1
ATOM 671 C C . TRP A 1 86 ? 6.642 3.457 -7.104 1.00 93.25 86 TRP A C 1
ATOM 673 O O . TRP A 1 86 ? 5.560 2.966 -6.771 1.00 93.25 86 TRP A O 1
ATOM 683 N N . ALA A 1 87 ? 6.798 4.038 -8.297 1.00 92.56 87 ALA A N 1
ATOM 684 C CA . ALA A 1 87 ? 5.685 4.256 -9.221 1.00 92.56 87 ALA A CA 1
ATOM 685 C C . ALA A 1 87 ? 5.159 2.946 -9.822 1.00 92.56 87 ALA A C 1
ATOM 687 O O . ALA A 1 87 ? 3.991 2.882 -10.196 1.00 92.56 87 ALA A O 1
ATOM 688 N N . GLY A 1 88 ? 5.986 1.896 -9.833 1.00 88.62 88 GLY A N 1
ATOM 689 C CA . GLY A 1 88 ? 5.636 0.600 -10.404 1.00 88.62 88 GLY A CA 1
ATOM 690 C C . GLY A 1 88 ? 4.555 -0.135 -9.625 1.00 88.62 88 GLY A C 1
ATOM 691 O O . GLY A 1 88 ? 3.869 -0.968 -10.199 1.00 88.62 88 GLY A O 1
ATOM 692 N N . PHE A 1 89 ? 4.355 0.162 -8.341 1.00 90.06 89 PHE A N 1
ATOM 693 C CA . PHE A 1 89 ? 3.376 -0.554 -7.526 1.00 90.06 89 PHE A CA 1
ATOM 694 C C . PHE A 1 89 ? 1.973 0.033 -7.667 1.00 90.06 89 PHE A C 1
ATOM 696 O O . PHE A 1 89 ? 1.762 1.218 -7.400 1.00 90.06 89 PHE A O 1
ATOM 703 N N . ILE A 1 90 ? 0.995 -0.792 -8.031 1.00 89.50 90 ILE A N 1
ATOM 704 C CA . ILE A 1 90 ? -0.409 -0.398 -8.190 1.00 89.50 90 ILE A CA 1
ATOM 705 C C . ILE A 1 90 ? -1.341 -1.364 -7.460 1.00 89.50 90 ILE A C 1
ATOM 707 O O . ILE A 1 90 ? -1.034 -2.544 -7.297 1.00 89.50 90 ILE A O 1
ATOM 711 N N . VAL A 1 91 ? -2.501 -0.859 -7.041 1.00 90.81 91 VAL A N 1
ATOM 712 C CA . VAL A 1 91 ? -3.579 -1.660 -6.447 1.00 90.81 91 VAL A CA 1
ATOM 713 C C . VAL A 1 91 ? -4.757 -1.673 -7.405 1.00 90.81 91 VAL A C 1
ATOM 715 O O . VAL A 1 91 ? -5.142 -0.632 -7.930 1.00 90.81 91 VAL A O 1
ATOM 718 N N . SER A 1 92 ? -5.343 -2.849 -7.595 1.00 88.25 92 SER A N 1
ATOM 719 C CA . SER A 1 92 ? -6.601 -3.043 -8.312 1.00 88.25 92 SER A CA 1
ATOM 720 C C . SER A 1 92 ? -7.630 -3.693 -7.384 1.00 88.25 92 SER A C 1
ATOM 722 O O . SER A 1 92 ? -7.258 -4.507 -6.536 1.00 88.25 92 SER A O 1
ATOM 724 N N . GLY A 1 93 ? -8.910 -3.349 -7.535 1.00 87.75 93 GLY A N 1
ATOM 725 C CA . GLY A 1 93 ? -10.005 -3.830 -6.684 1.00 87.75 93 GLY A CA 1
ATOM 726 C C . GLY A 1 93 ? -10.469 -2.800 -5.648 1.00 87.75 93 GLY A C 1
ATOM 727 O O . GLY A 1 93 ? -10.404 -1.593 -5.886 1.00 87.75 93 GLY A O 1
ATOM 728 N N . LYS A 1 94 ? -10.961 -3.267 -4.495 1.00 89.88 94 LYS A N 1
ATOM 729 C CA . LYS A 1 94 ? -11.493 -2.432 -3.399 1.00 89.88 94 LYS A CA 1
ATOM 730 C C . LYS A 1 94 ? -10.371 -1.768 -2.587 1.00 89.88 94 LYS A C 1
ATOM 732 O O . LYS A 1 94 ? -10.057 -2.177 -1.471 1.00 89.88 94 LYS A O 1
ATOM 737 N N . ALA A 1 95 ? -9.746 -0.739 -3.151 1.00 87.44 95 ALA A N 1
ATOM 738 C CA . ALA A 1 95 ? -8.586 -0.084 -2.539 1.00 87.44 95 ALA A CA 1
ATOM 739 C C . ALA A 1 95 ? -8.923 0.780 -1.301 1.00 87.44 95 ALA A C 1
ATOM 741 O O . ALA A 1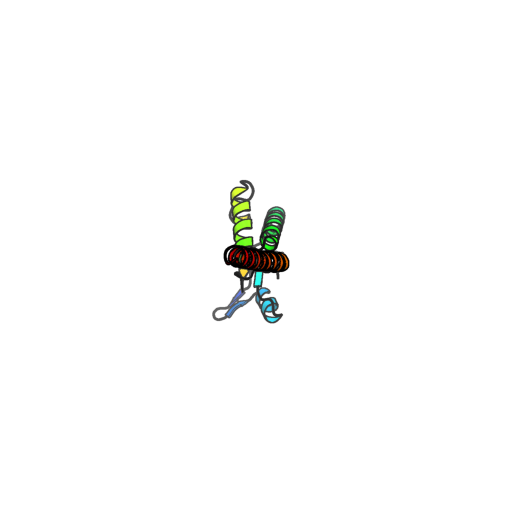 95 ? -8.043 1.040 -0.482 1.00 87.44 95 ALA A O 1
ATOM 742 N N . ASP A 1 96 ? -10.182 1.184 -1.124 1.00 90.69 96 ASP A N 1
ATOM 743 C CA . ASP A 1 96 ? -10.631 1.967 0.040 1.00 90.69 96 ASP A CA 1
ATOM 744 C C . ASP A 1 96 ? -10.947 1.105 1.277 1.00 90.69 96 ASP A C 1
ATOM 746 O O . ASP A 1 96 ? -11.322 1.622 2.329 1.00 90.69 96 ASP A O 1
ATOM 750 N N . GLU A 1 97 ? -10.781 -0.215 1.178 1.00 88.38 97 GLU A N 1
ATOM 751 C CA . GLU A 1 97 ? -11.053 -1.156 2.263 1.00 88.38 97 GLU A CA 1
ATOM 752 C C . GLU A 1 97 ? -10.005 -1.044 3.388 1.00 88.38 97 GLU A C 1
ATOM 754 O O . GLU A 1 97 ? -8.797 -1.014 3.134 1.00 88.38 97 GLU A O 1
ATOM 759 N N . ILE A 1 98 ? -10.469 -0.996 4.643 1.00 89.31 98 ILE A N 1
ATOM 760 C CA . ILE A 1 98 ? -9.625 -1.038 5.846 1.00 89.31 98 ILE A CA 1
ATOM 761 C C . ILE A 1 98 ? -9.584 -2.482 6.344 1.00 89.31 98 ILE A C 1
ATOM 763 O O . ILE A 1 98 ? -10.589 -3.007 6.821 1.00 89.31 98 ILE A O 1
ATOM 767 N N . ILE A 1 99 ? -8.414 -3.116 6.252 1.00 87.31 99 ILE A N 1
ATOM 768 C CA . ILE A 1 99 ? -8.237 -4.530 6.626 1.00 87.31 99 ILE A CA 1
ATOM 769 C C . ILE A 1 99 ? -8.122 -4.698 8.146 1.00 87.31 99 ILE A C 1
ATOM 771 O O . ILE A 1 99 ? -8.663 -5.646 8.711 1.00 87.31 99 ILE A O 1
ATOM 775 N N . PHE A 1 100 ? -7.432 -3.773 8.815 1.00 85.75 100 PHE A N 1
ATOM 776 C CA . PHE A 1 100 ? -7.192 -3.820 10.257 1.00 85.75 100 PHE A CA 1
ATOM 777 C C . PHE A 1 100 ? -7.893 -2.648 10.949 1.00 85.75 100 PHE A C 1
ATOM 779 O O . PHE A 1 100 ? -7.243 -1.651 11.265 1.00 85.75 100 PHE A O 1
ATOM 786 N N . PRO A 1 101 ? -9.217 -2.712 11.171 1.00 81.81 101 PRO A N 1
ATOM 787 C CA . PRO A 1 101 ? -9.921 -1.651 11.876 1.00 81.81 101 PRO A CA 1
ATOM 788 C C . PRO A 1 101 ? -9.440 -1.560 13.328 1.00 81.81 101 PRO A C 1
ATOM 790 O O . PRO A 1 101 ? -9.287 -2.575 14.011 1.00 81.81 101 PRO A O 1
ATOM 793 N N . HIS A 1 102 ? -9.232 -0.337 13.819 1.00 77.19 102 HIS A N 1
ATOM 794 C CA . HIS A 1 102 ? -8.851 -0.108 15.207 1.00 77.19 102 HIS A CA 1
ATOM 795 C C . HIS A 1 102 ? -9.942 -0.665 16.135 1.00 77.19 102 HIS A C 1
ATOM 797 O O . HIS A 1 102 ? -11.083 -0.194 16.137 1.00 77.19 102 HIS A O 1
ATOM 803 N N . SER A 1 103 ? -9.597 -1.660 16.955 1.00 68.69 103 SER A N 1
ATOM 804 C CA . SER A 1 103 ? -10.509 -2.236 17.947 1.00 68.69 103 SER A CA 1
ATOM 805 C C . SER A 1 103 ? -10.710 -1.248 19.094 1.00 68.69 103 SER A C 1
ATOM 807 O O . SER A 1 103 ? -10.005 -1.268 20.100 1.00 68.69 103 SER A O 1
ATOM 809 N N . ILE A 1 104 ? -11.654 -0.323 18.935 1.00 71.94 104 ILE A N 1
ATOM 810 C CA . ILE A 1 104 ? -12.096 0.542 20.028 1.00 71.94 104 ILE A CA 1
ATOM 811 C C . ILE A 1 104 ? -12.782 -0.350 21.067 1.00 71.94 104 ILE A C 1
ATOM 813 O O . ILE A 1 104 ? -13.792 -0.993 20.772 1.00 71.94 104 ILE A O 1
ATOM 817 N N . ASN A 1 105 ? -12.245 -0.386 22.290 1.00 73.69 105 ASN A N 1
ATOM 818 C CA . ASN A 1 105 ? -12.827 -1.133 23.403 1.00 73.69 105 ASN A CA 1
ATOM 819 C C . ASN A 1 105 ? -14.209 -0.567 23.755 1.00 73.69 105 ASN A C 1
ATOM 821 O O . ASN A 1 105 ? -14.342 0.326 24.591 1.00 73.69 105 ASN A O 1
ATOM 825 N N . LYS A 1 106 ? -15.262 -1.121 23.142 1.00 75.56 106 LYS A N 1
ATOM 826 C CA . LYS A 1 106 ? -16.660 -0.732 23.393 1.00 75.56 106 LYS A CA 1
ATOM 827 C C . LYS A 1 106 ? -17.035 -0.849 24.876 1.00 75.56 106 LYS A C 1
ATOM 829 O O . LYS A 1 106 ? -17.843 -0.066 25.361 1.00 75.56 106 LYS A O 1
ATOM 834 N N . TRP A 1 107 ? -16.388 -1.752 25.615 1.00 78.38 107 TRP A N 1
ATOM 835 C CA . TRP A 1 107 ? -16.521 -1.882 27.070 1.00 78.38 107 TRP A CA 1
ATOM 836 C C . TRP A 1 107 ? -16.171 -0.607 27.845 1.00 78.38 107 TRP A C 1
ATOM 838 O O . TRP A 1 107 ? -16.829 -0.322 28.841 1.00 78.38 107 TRP A O 1
ATOM 848 N N . LEU A 1 108 ? -15.207 0.199 27.382 1.00 81.81 108 LEU A N 1
ATOM 849 C CA . LEU A 1 108 ? -14.898 1.487 28.015 1.00 81.81 108 LEU A CA 1
ATOM 850 C C . LEU A 1 108 ? -16.066 2.469 27.868 1.00 81.81 108 LEU A C 1
ATOM 852 O O . LEU A 1 108 ? -16.421 3.145 28.828 1.00 81.81 108 LEU A O 1
ATOM 856 N N . PHE A 1 109 ? -16.722 2.494 26.705 1.00 83.12 109 PHE A N 1
ATOM 857 C CA . PHE A 1 109 ? -17.917 3.314 26.491 1.00 83.12 109 PHE A CA 1
ATOM 858 C C . PHE A 1 109 ? -19.107 2.837 27.329 1.00 83.12 109 PHE A C 1
ATOM 860 O O . PHE A 1 109 ? -19.777 3.661 27.952 1.00 83.12 109 PHE A O 1
ATOM 867 N N . PHE A 1 110 ? -19.343 1.523 27.404 1.00 89.50 110 PHE A N 1
ATOM 868 C CA . PHE A 1 110 ? -20.386 0.966 28.272 1.00 89.50 110 PHE A CA 1
ATOM 869 C C . PHE A 1 110 ? -20.110 1.253 29.755 1.00 89.50 110 PHE A C 1
ATOM 871 O O . PHE A 1 110 ? -21.025 1.640 30.480 1.00 89.50 110 PHE A O 1
ATOM 878 N N . GLY A 1 111 ? -18.852 1.155 30.192 1.00 89.38 111 GLY A N 1
ATOM 879 C CA . GLY A 1 111 ? -18.439 1.484 31.556 1.00 89.38 111 GLY A CA 1
ATOM 880 C C . GLY A 1 111 ? -18.640 2.963 31.903 1.00 89.38 111 GLY A C 1
ATOM 881 O O . GLY A 1 111 ? -19.225 3.275 32.940 1.00 89.38 111 GLY A O 1
ATOM 882 N N . ILE A 1 112 ? -18.226 3.879 31.020 1.00 92.25 112 ILE A N 1
ATOM 883 C CA . ILE A 1 112 ? -18.399 5.330 31.216 1.00 92.25 112 ILE A CA 1
ATOM 884 C C . ILE A 1 112 ? -19.886 5.710 31.216 1.00 92.25 112 ILE A C 1
ATOM 886 O O . ILE A 1 112 ? -20.322 6.467 32.083 1.00 92.25 112 ILE A O 1
ATOM 890 N N . SER A 1 113 ? -20.684 5.158 30.296 1.00 91.06 113 SER A N 1
ATOM 891 C CA . SER A 1 113 ? -22.131 5.402 30.239 1.00 91.06 113 SER A CA 1
ATOM 892 C C . SER A 1 113 ? -22.841 4.924 31.511 1.00 91.06 113 SER A C 1
ATOM 894 O O . SER A 1 113 ? -23.640 5.665 32.085 1.00 91.06 113 SER A O 1
ATOM 896 N N . PHE A 1 114 ? -22.493 3.734 32.012 1.00 93.75 114 PHE A N 1
ATOM 897 C CA . PHE A 1 114 ? -23.055 3.197 33.250 1.00 93.75 114 PHE A CA 1
ATOM 898 C C . PHE A 1 114 ? -22.724 4.072 34.469 1.00 93.75 114 PHE A C 1
ATOM 900 O O . PHE A 1 114 ? -23.616 4.404 35.251 1.00 93.75 114 PHE A O 1
ATOM 907 N N . LEU A 1 115 ? -21.467 4.514 34.602 1.00 94.06 115 LEU A N 1
ATOM 908 C CA . LEU A 1 115 ? -21.047 5.425 35.674 1.00 94.06 115 LEU A CA 1
ATOM 909 C C . LEU A 1 115 ? -21.764 6.778 35.601 1.00 94.06 115 LEU A C 1
ATOM 911 O O . LEU A 1 115 ? -22.168 7.318 36.631 1.00 94.06 115 LEU A O 1
ATOM 915 N N . PHE A 1 116 ? -21.969 7.306 34.394 1.00 95.25 116 PHE A N 1
ATOM 916 C CA . PHE A 1 116 ? -22.674 8.568 34.187 1.00 95.25 116 PHE A CA 1
ATOM 917 C C . PHE A 1 116 ? -24.148 8.471 34.612 1.00 95.25 116 PHE A C 1
ATOM 919 O O . PHE A 1 116 ? -24.637 9.316 35.365 1.00 95.25 116 PHE A O 1
ATOM 926 N N . VAL A 1 117 ? -24.843 7.400 34.214 1.00 95.31 117 VAL A N 1
ATOM 927 C CA . VAL A 1 117 ? -26.240 7.142 34.609 1.00 95.31 117 VAL A CA 1
ATOM 928 C C . VAL A 1 117 ? -26.358 6.926 36.120 1.00 95.31 117 VAL A C 1
ATOM 930 O O . VAL A 1 117 ? -27.222 7.530 36.759 1.00 95.31 117 VAL A O 1
ATOM 933 N N . ALA A 1 118 ? -25.464 6.136 36.722 1.00 94.19 118 ALA A N 1
ATOM 934 C CA . ALA A 1 118 ? -25.428 5.936 38.170 1.00 94.19 118 ALA A CA 1
ATOM 935 C C . ALA A 1 118 ? -25.195 7.259 38.929 1.00 94.19 118 ALA A C 1
ATOM 937 O O . ALA A 1 118 ? -25.841 7.516 39.949 1.00 94.19 118 ALA A O 1
ATOM 938 N N . GLY A 1 119 ? -24.333 8.133 38.399 1.00 93.88 119 GLY A N 1
ATOM 939 C CA . GLY A 1 119 ? -24.098 9.479 38.922 1.00 93.88 119 GLY A CA 1
ATOM 940 C C . GLY A 1 119 ? -25.355 10.353 38.903 1.00 93.88 119 GLY A C 1
ATOM 941 O O . GLY A 1 119 ? -25.696 10.955 39.925 1.00 93.88 119 GLY A O 1
ATOM 942 N N . ILE A 1 120 ? -26.091 10.371 37.784 1.00 94.38 120 ILE A N 1
ATOM 943 C CA . ILE A 1 120 ? -27.356 11.115 37.652 1.00 94.38 120 ILE A CA 1
ATOM 944 C C . ILE A 1 120 ? -28.406 10.594 38.641 1.00 94.38 120 ILE A C 1
ATOM 946 O O . ILE A 1 120 ? -29.047 11.390 39.330 1.00 94.38 120 ILE A O 1
ATOM 950 N N . ILE A 1 121 ? -28.561 9.271 38.760 1.00 93.00 121 ILE A N 1
ATOM 951 C CA . ILE A 1 121 ? -29.518 8.654 39.692 1.00 93.00 121 ILE A CA 1
ATOM 952 C C . ILE A 1 121 ? -29.172 9.026 41.138 1.00 93.00 121 ILE A C 1
ATOM 954 O O . ILE A 1 121 ? -30.043 9.468 41.890 1.00 93.00 121 ILE A O 1
ATOM 958 N N . SER A 1 122 ? -27.899 8.922 41.524 1.00 91.00 122 SER A N 1
ATOM 959 C CA . SER A 1 122 ? -27.441 9.258 42.876 1.00 91.00 122 SER A CA 1
ATOM 960 C C . SER A 1 122 ? -27.641 10.746 43.200 1.00 91.00 122 SER A C 1
ATOM 962 O O . SER A 1 122 ? -28.140 11.097 44.276 1.00 91.00 122 SER A O 1
ATOM 964 N N . ALA A 1 123 ? -27.360 11.641 42.245 1.00 90.69 123 ALA A N 1
ATOM 965 C CA . ALA A 1 123 ? -27.625 13.073 42.377 1.00 90.69 123 ALA A CA 1
ATOM 966 C C . ALA A 1 123 ? -29.129 13.373 42.507 1.00 90.69 123 ALA A C 1
ATOM 968 O O . ALA A 1 123 ? -29.528 14.136 43.392 1.00 90.69 123 ALA A O 1
ATOM 969 N N . ALA A 1 124 ? -29.978 12.730 41.699 1.00 89.69 124 ALA A N 1
ATOM 970 C CA . ALA A 1 124 ? -31.431 12.872 41.767 1.00 89.69 124 ALA A CA 1
ATOM 971 C C . ALA A 1 124 ? -31.996 12.379 43.112 1.00 89.69 124 ALA A C 1
ATOM 973 O O . ALA A 1 124 ? -32.829 13.056 43.722 1.00 89.69 124 ALA A O 1
ATOM 974 N N . MET A 1 125 ? -31.501 11.248 43.628 1.00 86.81 125 MET A N 1
ATOM 975 C CA . MET A 1 125 ? -31.866 10.723 44.949 1.00 86.81 125 MET A CA 1
ATOM 976 C C . MET A 1 125 ? -31.437 11.666 46.079 1.00 86.81 125 MET A C 1
ATOM 978 O O . MET A 1 125 ? -32.220 11.929 46.997 1.00 86.81 125 MET A O 1
ATOM 982 N N . LYS A 1 126 ? -30.223 12.227 46.008 1.00 86.12 126 LYS A N 1
ATOM 983 C CA . LYS A 1 126 ? -29.725 13.211 46.982 1.00 86.12 126 LYS A CA 1
ATOM 984 C C . LYS A 1 126 ? -30.560 14.494 46.958 1.00 86.12 126 LYS A C 1
ATOM 986 O O . LYS A 1 126 ? -30.873 15.030 48.022 1.00 86.12 126 LYS A O 1
ATOM 991 N N . ASN A 1 127 ? -30.973 14.951 45.774 1.00 83.69 127 ASN A N 1
ATOM 992 C CA . ASN A 1 127 ? -31.801 16.147 45.621 1.00 83.69 127 ASN A CA 1
ATOM 993 C C . ASN A 1 127 ? -33.231 15.930 46.153 1.00 83.69 127 ASN A C 1
ATOM 995 O O . ASN A 1 127 ? -33.760 16.786 46.861 1.00 83.69 127 ASN A O 1
ATOM 999 N N . ARG A 1 128 ? -33.825 14.748 45.919 1.00 77.44 128 ARG A N 1
ATOM 1000 C CA . ARG A 1 128 ? -35.121 14.361 46.514 1.00 77.44 128 ARG A CA 1
ATOM 1001 C C . ARG A 1 128 ? -35.061 14.287 48.044 1.00 77.44 128 ARG A C 1
ATOM 1003 O O . ARG A 1 128 ? -35.949 14.820 48.703 1.00 77.44 128 ARG A O 1
ATOM 1010 N N . ARG A 1 129 ? -33.999 13.706 48.622 1.00 72.88 129 ARG A N 1
ATOM 1011 C CA . ARG A 1 129 ? -33.804 13.648 50.088 1.00 72.88 129 ARG A CA 1
ATOM 1012 C C . ARG A 1 129 ? -33.654 15.030 50.730 1.00 72.88 129 ARG A C 1
ATOM 1014 O O . ARG A 1 129 ? -34.196 15.246 51.808 1.00 72.88 129 ARG A O 1
ATOM 1021 N N . LYS A 1 130 ? -32.945 15.966 50.085 1.00 69.69 130 LYS A N 1
ATOM 1022 C CA . LYS A 1 130 ? -32.832 17.352 50.577 1.00 69.69 130 LYS A CA 1
ATOM 1023 C C . LYS A 1 130 ? -34.184 18.067 50.592 1.00 69.69 130 LYS A C 1
ATOM 1025 O O . LYS A 1 130 ? -34.494 18.721 51.578 1.00 69.69 130 LYS A O 1
ATOM 1030 N N . LYS A 1 131 ? -35.000 17.899 49.546 1.00 69.50 131 LYS A N 1
ATOM 1031 C CA . LYS A 1 131 ? -36.324 18.536 49.445 1.00 69.50 131 LYS A CA 1
ATOM 1032 C C . LYS A 1 131 ? -37.299 18.061 50.534 1.00 69.50 131 LYS A C 1
ATOM 1034 O O . LYS A 1 131 ? -38.050 18.866 51.064 1.00 69.50 131 LYS A O 1
ATOM 1039 N N . LEU A 1 132 ? -37.239 16.780 50.906 1.00 63.38 132 LEU A N 1
ATOM 1040 C CA . LEU A 1 132 ? -38.075 16.190 51.963 1.00 63.38 132 LEU A CA 1
ATOM 1041 C C . LEU A 1 132 ? -37.719 16.672 53.381 1.00 63.38 132 LEU A C 1
ATOM 1043 O O . LEU A 1 132 ? -38.595 16.719 54.234 1.00 63.38 132 LEU A O 1
ATOM 1047 N N . LYS A 1 133 ? -36.464 17.066 53.637 1.00 59.03 133 LYS A N 1
ATOM 1048 C CA . LYS A 1 133 ? -36.019 17.586 54.945 1.00 59.03 133 LYS A CA 1
ATOM 1049 C C . LYS A 1 133 ? -36.371 19.057 55.208 1.00 59.03 133 LYS A C 1
ATOM 1051 O O . LYS A 1 133 ? -36.184 19.503 56.326 1.00 59.03 133 LYS A O 1
ATOM 1056 N N . ILE A 1 134 ? -36.823 19.798 54.194 1.00 58.97 134 ILE A N 1
ATOM 1057 C CA . ILE A 1 134 ? -37.175 21.232 54.288 1.00 58.97 134 ILE A CA 1
ATOM 1058 C C . ILE A 1 134 ? -38.705 21.414 54.448 1.00 58.97 134 ILE A C 1
ATOM 1060 O O . ILE A 1 134 ? -39.194 22.522 54.615 1.00 58.97 134 ILE A O 1
ATOM 1064 N N . SER A 1 135 ? -39.471 20.317 54.394 1.00 53.94 135 SER A N 1
ATOM 1065 C CA . SER A 1 135 ? -40.939 20.292 54.503 1.00 53.94 135 SER A CA 1
ATOM 1066 C C . SER A 1 135 ? -41.453 19.897 55.903 1.00 53.94 135 SER A C 1
ATOM 1068 O O . SER A 1 135 ? -42.643 19.622 56.048 1.00 53.94 135 SER A O 1
ATOM 1070 N N . PHE A 1 136 ? -40.571 19.834 56.900 1.00 51.94 136 PHE A N 1
ATOM 1071 C CA . PHE A 1 136 ? -40.860 19.653 58.327 1.00 51.94 136 PHE A CA 1
ATOM 1072 C C . PHE A 1 136 ? -40.182 20.792 59.086 1.00 51.94 136 PHE A C 1
ATOM 1074 O O . PHE A 1 136 ? -40.746 21.217 60.113 1.00 51.94 136 PHE A O 1
#

Foldseek 3Di:
DEDLDFQQQQADQDVPPGRPGPVVVVVVVPDQKYKYFNGDADPVLSVQLVVQLVVVLQVQAFNLRSLVVSLVVLCVVVVNVDCSSRVRIDMDGPRRDRPHHPPDPVVVVVVVVVVVVVVVVVVVVVVVVVVVVVVD

Secondary structure (DSSP, 8-state):
-B--STTTT--EEETTTEEESHHHHHHHTT-SEEEEESS---HHHHHHHHHHHHHHHHTT-BHHHHHHHHHHHHHHTSSS-SGGGTTTEEEEE-TT-BSS-----HHHHHHHHHHHHHHHHHHHHHHHHHHHTT--

pLDDT: mean 81.94, std 14.81, range [40.97, 97.5]

Radius of gyration: 26.82 Å; chains: 1; bounding box: 59×38×85 Å